Protein AF-R0KMI4-F1 (afdb_monomer_lite)

pLDDT: mean 85.94, std 15.9, range [39.12, 98.62]

Structure (mmCIF, N/CA/C/O backbone):
data_AF-R0KMI4-F1
#
_entry.id   AF-R0KMI4-F1
#
loop_
_atom_site.group_PDB
_atom_site.id
_atom_site.type_symbol
_atom_site.label_atom_id
_atom_site.label_alt_id
_atom_site.label_comp_id
_atom_site.label_asym_id
_atom_site.label_entity_id
_atom_site.label_seq_id
_atom_site.pdbx_PDB_ins_code
_atom_site.Cartn_x
_atom_site.Cartn_y
_atom_site.Cartn_z
_atom_site.occupancy
_atom_site.B_iso_or_equiv
_atom_site.auth_seq_id
_atom_site.auth_comp_id
_atom_site.auth_asym_id
_atom_site.auth_atom_id
_atom_site.pdbx_PDB_model_num
ATOM 1 N N . MET A 1 1 ? -6.395 15.513 30.261 1.00 39.12 1 MET A N 1
ATOM 2 C CA . MET A 1 1 ? -6.302 15.697 28.796 1.00 39.12 1 MET A CA 1
ATOM 3 C C . MET A 1 1 ? -5.042 15.000 28.327 1.00 39.12 1 MET A C 1
ATOM 5 O O . MET A 1 1 ? -3.980 15.322 28.836 1.00 39.12 1 MET A O 1
ATOM 9 N N . VAL A 1 2 ? -5.164 14.004 27.452 1.00 41.88 2 VAL A N 1
ATOM 10 C CA . VAL A 1 2 ? -4.009 13.311 26.861 1.00 41.88 2 VAL A CA 1
ATOM 11 C C . VAL A 1 2 ? -3.491 14.170 25.706 1.00 41.88 2 VAL A C 1
ATOM 13 O O . VAL A 1 2 ? -4.275 14.538 24.832 1.00 41.88 2 VAL A O 1
ATOM 16 N N . ASN A 1 3 ? -2.205 14.523 25.725 1.00 43.34 3 ASN A N 1
ATOM 17 C CA . ASN A 1 3 ? -1.548 15.231 24.628 1.00 43.34 3 ASN A CA 1
ATOM 18 C C . ASN A 1 3 ? -1.271 14.229 23.496 1.00 43.34 3 ASN A C 1
ATOM 20 O O . ASN A 1 3 ? -0.426 13.349 23.630 1.00 43.34 3 ASN A O 1
ATOM 24 N N . LEU A 1 4 ? -2.027 14.326 22.401 1.00 52.12 4 LEU A N 1
ATOM 25 C CA . LEU A 1 4 ? -1.981 13.375 21.283 1.00 52.12 4 LEU A CA 1
ATOM 26 C C . LEU A 1 4 ? -0.714 13.508 20.413 1.00 52.12 4 LEU A C 1
ATOM 28 O O . LEU A 1 4 ? -0.502 12.668 19.544 1.00 52.12 4 LEU A O 1
ATOM 32 N N . ASN A 1 5 ? 0.127 14.521 20.654 1.00 51.69 5 ASN A N 1
ATOM 33 C CA . ASN A 1 5 ? 1.327 14.809 19.858 1.00 51.69 5 ASN A CA 1
ATOM 34 C C . ASN A 1 5 ? 2.617 14.148 20.390 1.00 51.69 5 ASN A C 1
ATOM 36 O O . ASN A 1 5 ? 3.662 14.300 19.770 1.00 51.69 5 ASN A O 1
ATOM 40 N N . GLU A 1 6 ? 2.563 13.430 21.518 1.00 51.84 6 GLU A N 1
ATOM 41 C CA . GLU A 1 6 ? 3.740 12.827 22.186 1.00 51.84 6 GLU A CA 1
ATOM 42 C C . GLU A 1 6 ? 3.725 11.283 22.171 1.00 51.84 6 GLU A C 1
ATOM 44 O O . GLU A 1 6 ? 4.432 10.623 22.931 1.00 51.84 6 GLU A O 1
ATOM 49 N N . ILE A 1 7 ? 2.879 10.675 21.338 1.00 52.97 7 ILE A N 1
ATOM 50 C CA . ILE A 1 7 ? 2.544 9.253 21.441 1.00 52.97 7 ILE A CA 1
ATOM 51 C C . ILE A 1 7 ? 3.263 8.429 20.357 1.00 52.97 7 ILE A C 1
ATOM 53 O O . ILE A 1 7 ? 2.741 8.236 19.264 1.00 52.97 7 ILE A O 1
ATOM 57 N N . GLU A 1 8 ? 4.440 7.887 20.688 1.00 60.72 8 GLU A N 1
ATOM 58 C CA . GLU A 1 8 ? 5.249 7.026 19.798 1.00 60.72 8 GLU A CA 1
ATOM 59 C C . GLU A 1 8 ? 5.606 5.658 20.418 1.00 60.72 8 GLU A C 1
ATOM 61 O O . GLU A 1 8 ? 6.640 5.065 20.118 1.00 60.72 8 GLU A O 1
ATOM 66 N N . THR A 1 9 ? 4.763 5.110 21.299 1.00 73.12 9 THR A N 1
ATOM 67 C CA . THR A 1 9 ? 4.976 3.761 21.858 1.00 73.12 9 THR A CA 1
ATOM 68 C C . THR A 1 9 ? 3.810 2.827 21.553 1.00 73.12 9 THR A C 1
ATOM 70 O O . THR A 1 9 ? 2.651 3.242 21.534 1.00 73.12 9 THR A O 1
ATOM 73 N N . MET A 1 10 ? 4.106 1.535 21.353 1.00 73.62 10 MET A N 1
ATOM 74 C CA . MET A 1 10 ? 3.091 0.488 21.131 1.00 73.62 10 MET A CA 1
ATOM 75 C C . MET A 1 10 ? 2.007 0.492 22.217 1.00 73.62 10 MET A C 1
ATOM 77 O O . MET A 1 10 ? 0.819 0.426 21.909 1.00 73.62 10 MET A O 1
ATOM 81 N N . GLU A 1 11 ? 2.405 0.675 23.479 1.00 77.69 11 GLU A N 1
ATOM 82 C CA . GLU A 1 11 ? 1.494 0.776 24.626 1.00 77.69 11 GLU A CA 1
ATOM 83 C C . GLU A 1 11 ? 0.480 1.922 24.471 1.00 77.69 11 GLU A C 1
ATOM 85 O O . GLU A 1 11 ? -0.682 1.826 24.870 1.00 77.69 11 GLU A O 1
ATOM 90 N N . SER A 1 12 ? 0.900 3.022 23.859 1.00 83.25 12 SER A N 1
ATOM 91 C CA . SER A 1 12 ? 0.062 4.199 23.699 1.00 83.25 12 SER A CA 1
ATOM 92 C C . SER A 1 12 ? -0.913 4.051 22.528 1.00 83.25 12 SER A C 1
ATOM 94 O O . SER A 1 12 ? -2.070 4.463 22.644 1.00 83.25 12 SER A O 1
ATOM 96 N N . TYR A 1 13 ? -0.518 3.370 21.447 1.00 88.38 13 TYR A N 1
ATOM 97 C CA . TYR A 1 13 ? -1.455 2.982 20.388 1.00 88.38 13 TYR A CA 1
ATOM 98 C C . TYR A 1 13 ? -2.534 2.025 20.902 1.00 88.38 13 TYR A C 1
ATOM 100 O O . TYR A 1 13 ? -3.704 2.170 20.545 1.00 88.38 13 TYR A O 1
ATOM 108 N N . GLU A 1 14 ? -2.195 1.094 21.797 1.00 90.94 14 GLU A N 1
ATOM 109 C CA . GLU A 1 14 ? -3.202 0.231 22.423 1.00 90.94 14 GLU A CA 1
ATOM 110 C C . GLU A 1 14 ? -4.218 1.016 23.257 1.00 90.94 14 GLU A C 1
ATOM 112 O O . GLU A 1 14 ? -5.404 0.679 23.246 1.00 90.94 14 GLU A O 1
ATOM 117 N N . LYS A 1 15 ? -3.777 2.064 23.965 1.00 91.44 15 LYS A N 1
ATOM 118 C CA . LYS A 1 15 ? -4.669 2.955 24.723 1.00 91.44 15 LYS A CA 1
ATOM 119 C C . LYS A 1 15 ? -5.596 3.729 23.787 1.00 91.44 15 LYS A C 1
ATOM 121 O O . LYS A 1 15 ? -6.804 3.724 24.006 1.00 91.44 15 LYS A O 1
ATOM 126 N N . ILE A 1 16 ? -5.060 4.321 22.717 1.00 90.31 16 ILE A N 1
ATOM 127 C CA . ILE A 1 16 ? -5.854 5.062 21.721 1.00 90.31 16 ILE A CA 1
ATOM 128 C C . ILE A 1 16 ? -6.899 4.151 21.067 1.00 90.31 16 ILE A C 1
ATOM 130 O O . ILE A 1 16 ? -8.060 4.539 20.944 1.00 90.31 16 ILE A O 1
ATOM 134 N N . ALA A 1 17 ? -6.523 2.924 20.698 1.00 91.62 17 ALA A N 1
ATOM 135 C CA . ALA A 1 17 ? -7.424 1.962 20.064 1.00 91.62 17 ALA A CA 1
ATOM 136 C C . ALA A 1 17 ? -8.631 1.572 20.943 1.00 91.62 17 ALA A C 1
ATOM 138 O O . ALA A 1 17 ? -9.650 1.133 20.410 1.00 91.62 17 ALA A O 1
ATOM 139 N N . LYS A 1 18 ? -8.525 1.738 22.269 1.00 92.81 18 LYS A N 1
ATOM 140 C CA . LYS A 1 18 ? -9.565 1.409 23.259 1.00 92.81 18 LYS A CA 1
ATOM 141 C C . LYS A 1 18 ? -10.427 2.603 23.680 1.00 92.81 18 LYS A C 1
ATOM 143 O O . LYS A 1 18 ? -11.323 2.412 24.495 1.00 92.81 18 LYS A O 1
ATOM 148 N N . LEU A 1 19 ? -10.173 3.812 23.171 1.00 92.81 19 LEU A N 1
ATOM 149 C CA . LEU A 1 19 ? -10.992 4.980 23.506 1.00 92.81 19 LEU A CA 1
ATOM 150 C C . LEU A 1 19 ? -12.461 4.740 23.122 1.00 92.81 19 LEU A C 1
ATOM 152 O O . LEU A 1 19 ? -12.758 4.175 22.067 1.00 92.81 19 LEU A O 1
ATOM 156 N N . GLU A 1 20 ? -13.383 5.180 23.969 1.00 91.31 20 GLU A N 1
ATOM 157 C CA . GLU A 1 20 ? -14.825 5.135 23.709 1.00 91.31 20 GLU A CA 1
ATOM 158 C C . GLU A 1 20 ? -15.279 6.436 23.043 1.00 91.31 20 GLU A C 1
ATOM 160 O O . GLU A 1 20 ? -14.701 7.482 23.308 1.00 91.31 20 GLU A O 1
ATOM 165 N N . GLY A 1 21 ? -16.287 6.369 22.168 1.00 89.75 21 GLY A N 1
ATOM 166 C CA . GLY A 1 21 ? -16.772 7.521 21.396 1.00 89.75 21 GLY A CA 1
ATOM 167 C C . GLY A 1 21 ? -16.327 7.504 19.932 1.00 89.75 21 GLY A C 1
ATOM 168 O O . GLY A 1 21 ? -15.229 7.037 19.596 1.00 89.75 21 GLY A O 1
ATOM 169 N N . ASP A 1 22 ? -17.212 7.972 19.053 1.00 91.62 22 ASP A N 1
ATOM 170 C CA . ASP A 1 22 ? -17.008 7.993 17.600 1.00 91.62 22 ASP A CA 1
ATOM 171 C C . ASP A 1 22 ? -16.090 9.134 17.152 1.00 91.62 22 ASP A C 1
ATOM 173 O O . ASP A 1 22 ? -15.399 9.024 16.136 1.00 91.62 22 ASP A O 1
ATOM 177 N N . GLU A 1 23 ? -16.007 10.202 17.940 1.00 91.81 23 GLU A N 1
ATOM 178 C CA . GLU A 1 23 ? -15.112 11.340 17.741 1.00 91.81 23 GLU A CA 1
ATOM 179 C C . GLU A 1 23 ? -13.631 10.930 17.701 1.00 91.81 23 GLU A C 1
ATOM 181 O O . GLU A 1 23 ? -12.812 11.605 17.077 1.00 91.81 23 GLU A O 1
ATOM 186 N N . TYR A 1 24 ? -13.283 9.784 18.296 1.00 93.06 24 TYR A N 1
ATOM 187 C CA . TYR A 1 24 ? -11.920 9.258 18.296 1.00 93.06 24 TYR A CA 1
ATOM 188 C C . TYR A 1 24 ? -11.631 8.280 17.154 1.00 93.06 24 TYR A C 1
ATOM 190 O O . TYR A 1 24 ? -10.505 7.787 17.053 1.00 93.06 24 TYR A O 1
ATOM 198 N N . ASN A 1 25 ? -12.604 7.967 16.293 1.00 93.56 25 ASN A N 1
ATOM 199 C CA . ASN A 1 25 ? -12.466 6.907 15.290 1.00 93.56 25 ASN A CA 1
ATOM 200 C C . ASN A 1 25 ? -11.269 7.126 14.353 1.00 93.56 25 ASN A C 1
ATOM 202 O O . ASN A 1 25 ? -10.558 6.168 14.055 1.00 93.56 25 ASN A O 1
ATOM 206 N N . GLN A 1 26 ? -10.967 8.369 13.965 1.00 92.12 26 GLN A N 1
ATOM 207 C CA . GLN A 1 26 ? -9.784 8.663 13.149 1.00 92.12 26 GLN A CA 1
ATOM 208 C C . GLN A 1 26 ? -8.479 8.283 13.868 1.00 92.12 26 GLN A C 1
ATOM 210 O O . GLN A 1 26 ? -7.628 7.617 13.282 1.00 92.12 26 GLN A O 1
ATOM 215 N N . TYR A 1 27 ? -8.336 8.626 15.150 1.00 92.56 27 TYR A N 1
ATOM 216 C CA . TYR A 1 27 ? -7.158 8.262 15.943 1.00 92.56 27 TYR A CA 1
ATOM 217 C C . TYR A 1 27 ? -7.070 6.748 16.171 1.00 92.56 27 TYR A C 1
ATOM 219 O O . TYR A 1 27 ? -5.985 6.175 16.060 1.00 92.56 27 TYR A O 1
ATOM 227 N N . LYS A 1 28 ? -8.209 6.076 16.403 1.00 95.00 28 LYS A N 1
ATOM 228 C CA . LYS A 1 28 ? -8.270 4.607 16.509 1.00 95.00 28 LYS A CA 1
ATOM 229 C C . LYS A 1 28 ? -7.776 3.934 15.237 1.00 95.00 28 LYS A C 1
ATOM 231 O O . LYS A 1 28 ? -7.022 2.974 15.323 1.00 95.00 28 LYS A O 1
ATOM 236 N N . VAL A 1 29 ? -8.164 4.429 14.061 1.00 96.81 29 VAL A N 1
ATOM 237 C CA . VAL A 1 29 ? -7.714 3.881 12.770 1.00 96.81 29 VAL A CA 1
ATOM 238 C C . VAL A 1 29 ? -6.200 3.944 12.651 1.00 96.81 29 VAL A C 1
ATOM 240 O O . VAL A 1 29 ? -5.582 2.937 12.312 1.00 96.81 29 VAL A O 1
ATOM 243 N N . ILE A 1 30 ? -5.607 5.101 12.951 1.00 94.25 30 ILE A N 1
ATOM 244 C CA . ILE A 1 30 ? -4.155 5.280 12.897 1.00 94.25 30 ILE A CA 1
ATOM 245 C C . ILE A 1 30 ? -3.467 4.334 13.884 1.00 94.25 30 ILE A C 1
ATOM 247 O O . ILE A 1 30 ? -2.590 3.572 13.484 1.00 94.25 30 ILE A O 1
ATOM 251 N N . ALA A 1 31 ? -3.924 4.286 15.136 1.00 94.88 31 ALA A N 1
ATOM 252 C CA . ALA A 1 31 ? -3.378 3.380 16.142 1.00 94.88 31 ALA A CA 1
ATOM 253 C C . ALA A 1 31 ? -3.477 1.903 15.724 1.00 94.88 31 ALA A C 1
ATOM 255 O O . ALA A 1 31 ? -2.505 1.158 15.815 1.00 94.88 31 ALA A O 1
ATOM 256 N N . LEU A 1 32 ? -4.627 1.475 15.201 1.00 96.50 32 LEU A N 1
ATOM 257 C CA . LEU A 1 32 ? -4.834 0.107 14.724 1.00 96.50 32 LEU A CA 1
ATOM 258 C C . LEU A 1 32 ? -3.970 -0.220 13.500 1.00 96.50 32 LEU A C 1
ATOM 260 O O . LEU A 1 32 ? -3.572 -1.372 13.347 1.00 96.50 32 LEU A O 1
ATOM 264 N N . ILE A 1 33 ? -3.657 0.760 12.647 1.00 96.00 33 ILE A N 1
ATOM 265 C CA . ILE A 1 33 ? -2.690 0.600 11.554 1.00 96.00 33 ILE A CA 1
ATOM 266 C C . ILE A 1 33 ? -1.281 0.361 12.108 1.00 96.00 33 ILE A C 1
ATOM 268 O O . ILE A 1 33 ? -0.627 -0.577 11.659 1.00 96.00 33 ILE A O 1
ATOM 272 N N . TYR A 1 34 ? -0.828 1.162 13.077 1.00 93.62 34 TYR A N 1
ATOM 273 C CA . TYR A 1 34 ? 0.491 0.987 13.702 1.00 93.62 34 TYR A CA 1
ATOM 274 C C . TYR A 1 34 ? 0.613 -0.324 14.494 1.00 93.62 34 TYR A C 1
ATOM 276 O O . TYR A 1 34 ? 1.709 -0.855 14.625 1.00 93.62 34 TYR A O 1
ATOM 284 N N . LEU A 1 35 ? -0.508 -0.871 14.970 1.00 94.56 35 LEU A N 1
ATOM 285 C CA . LEU A 1 35 ? -0.589 -2.181 15.625 1.00 94.56 35 LEU A CA 1
ATOM 286 C C . LEU A 1 35 ? -0.781 -3.356 14.643 1.00 94.56 35 LEU A C 1
ATOM 288 O O . LEU A 1 35 ? -1.055 -4.471 15.084 1.00 94.56 35 LEU A O 1
ATOM 292 N N . ASP A 1 36 ? -0.733 -3.122 13.326 1.00 95.69 36 ASP A N 1
ATOM 293 C CA . ASP A 1 36 ? -1.023 -4.112 12.272 1.00 95.69 36 ASP A CA 1
ATOM 294 C C . ASP A 1 36 ? -2.417 -4.789 12.380 1.00 95.69 36 ASP A C 1
ATOM 296 O O . ASP A 1 36 ? -2.699 -5.826 11.769 1.00 95.69 36 ASP A O 1
ATOM 300 N N . LYS A 1 37 ? -3.366 -4.173 13.097 1.00 97.25 37 LYS A N 1
ATOM 301 C CA . LYS A 1 37 ? -4.749 -4.653 13.294 1.00 97.25 37 LYS A CA 1
ATOM 302 C C . LYS A 1 37 ? -5.690 -4.168 12.189 1.00 97.25 37 LYS A C 1
ATOM 304 O O . LYS A 1 37 ? -6.762 -3.607 12.425 1.00 97.25 37 LYS A O 1
ATOM 309 N N . PHE A 1 38 ? -5.326 -4.433 10.937 1.00 97.75 38 PHE A N 1
ATOM 310 C CA . PHE A 1 38 ? -6.013 -3.901 9.749 1.00 97.75 38 PHE A CA 1
ATOM 311 C C . PHE A 1 38 ? -7.504 -4.263 9.646 1.00 97.75 38 PHE A C 1
ATOM 313 O O . PHE A 1 38 ? -8.313 -3.452 9.198 1.00 97.75 38 PHE A O 1
ATOM 320 N N . LYS A 1 39 ? -7.896 -5.476 10.061 1.00 97.50 39 LYS A N 1
ATOM 321 C CA . LYS A 1 39 ? -9.310 -5.897 10.040 1.00 97.50 39 LYS A CA 1
ATOM 322 C C . LYS A 1 39 ? -10.163 -5.117 11.039 1.00 97.50 39 LYS A C 1
ATOM 324 O O . LYS A 1 39 ? -11.332 -4.864 10.766 1.00 97.50 39 LYS A O 1
ATOM 329 N N . GLU A 1 40 ? -9.591 -4.750 12.180 1.00 96.94 40 GLU A N 1
ATOM 330 C CA . GLU A 1 40 ? -10.272 -3.936 13.187 1.00 96.94 40 GLU A CA 1
ATOM 331 C C . GLU A 1 40 ? -10.359 -2.482 12.728 1.00 96.94 40 GLU A C 1
ATOM 333 O O . GLU A 1 40 ? -11.429 -1.886 12.820 1.00 96.94 40 GLU A O 1
ATOM 338 N N . ALA A 1 41 ? -9.288 -1.954 12.126 1.00 97.56 41 ALA A N 1
ATOM 339 C CA . ALA A 1 41 ? -9.258 -0.598 11.576 1.00 97.56 41 ALA A CA 1
ATOM 340 C C . ALA A 1 41 ? -10.381 -0.348 10.550 1.00 97.56 41 ALA A C 1
ATOM 342 O O . ALA A 1 41 ? -10.945 0.744 10.504 1.00 97.56 41 ALA A O 1
ATOM 343 N N . LEU A 1 42 ? -10.776 -1.370 9.775 1.00 96.88 42 LEU A N 1
ATOM 344 C CA . LEU A 1 42 ? -11.891 -1.270 8.821 1.00 96.88 42 LEU A CA 1
ATOM 345 C C . LEU A 1 42 ? -13.235 -0.887 9.455 1.00 96.88 42 LEU A C 1
ATOM 347 O O . LEU A 1 42 ? -14.091 -0.371 8.739 1.00 96.88 42 LEU A O 1
ATOM 351 N N . LYS A 1 43 ? -13.442 -1.147 10.751 1.00 95.81 43 LYS A N 1
ATOM 352 C CA . LYS A 1 43 ? -14.695 -0.810 11.448 1.00 95.81 43 LYS A CA 1
ATOM 353 C C . LYS A 1 43 ? -14.851 0.694 11.668 1.00 95.81 43 LYS A C 1
ATOM 355 O O . LYS A 1 43 ? -15.972 1.175 11.756 1.00 95.81 43 LYS A O 1
ATOM 360 N N . PHE A 1 44 ? -13.731 1.407 11.753 1.00 96.62 44 PHE A N 1
ATOM 361 C CA . PHE A 1 44 ? -13.675 2.814 12.149 1.00 96.62 44 PHE A CA 1
ATOM 362 C C . PHE A 1 44 ? -13.236 3.734 11.005 1.00 96.62 44 PHE A C 1
ATOM 364 O O . PHE A 1 44 ? -13.424 4.946 11.079 1.00 96.62 44 PHE A O 1
ATOM 371 N N . VAL A 1 45 ? -12.630 3.180 9.949 1.00 97.31 45 VAL A N 1
ATOM 372 C CA . VAL A 1 45 ? -12.075 3.976 8.852 1.00 97.31 45 VAL A CA 1
ATOM 373 C C . VAL A 1 45 ? -13.158 4.633 8.010 1.00 97.31 45 VAL A C 1
ATOM 375 O O . VAL A 1 45 ? -14.128 3.999 7.591 1.00 97.31 45 VAL A O 1
ATOM 378 N N . GLN A 1 46 ? -12.938 5.905 7.683 1.00 96.44 46 GLN A N 1
ATOM 379 C CA . GLN A 1 46 ? -13.778 6.618 6.738 1.00 96.44 46 GLN A CA 1
ATOM 380 C C . GLN A 1 46 ? -13.702 5.952 5.348 1.00 96.44 46 GLN A C 1
ATOM 382 O O . GLN A 1 46 ? -12.614 5.807 4.776 1.00 96.44 46 GLN A O 1
ATOM 387 N N . PRO A 1 47 ? -14.839 5.560 4.747 1.00 96.00 47 PRO A N 1
ATOM 388 C CA . PRO A 1 47 ? -14.840 4.958 3.422 1.00 96.00 47 PRO A CA 1
ATOM 389 C C . PRO A 1 47 ? -14.235 5.887 2.367 1.00 96.00 47 PRO A C 1
ATOM 391 O O . PRO A 1 47 ? -14.652 7.028 2.200 1.00 96.00 47 PRO A O 1
ATOM 394 N N . GLY A 1 48 ? -13.282 5.364 1.596 1.00 96.31 48 GLY A N 1
ATOM 395 C CA . GLY A 1 48 ? -12.659 6.107 0.502 1.00 96.31 48 GLY A CA 1
ATOM 396 C C . GLY A 1 48 ? -11.512 7.034 0.913 1.00 96.31 48 GLY A C 1
ATOM 397 O O . GLY A 1 48 ? -10.987 7.706 0.029 1.00 96.31 48 GLY A O 1
ATOM 398 N N . SER A 1 49 ? -11.107 7.045 2.188 1.00 96.94 49 SER A N 1
ATOM 399 C CA . SER A 1 49 ? -9.908 7.759 2.636 1.00 96.94 49 SER A CA 1
ATOM 400 C C . SER A 1 49 ? -8.612 7.078 2.173 1.00 96.94 49 SER A C 1
ATOM 402 O O . SER A 1 49 ? -8.617 5.935 1.691 1.00 96.94 49 SER A O 1
ATOM 404 N N . PHE A 1 50 ? -7.485 7.770 2.346 1.00 97.25 50 PHE A N 1
ATOM 405 C CA . PHE A 1 50 ? -6.159 7.202 2.105 1.00 97.25 50 PHE A CA 1
ATOM 406 C C . PHE A 1 50 ? -5.905 5.982 3.008 1.00 97.25 50 PHE A C 1
ATOM 408 O O . PHE A 1 50 ? -5.477 4.929 2.531 1.00 97.25 50 PHE A O 1
ATOM 415 N N . GLU A 1 51 ? -6.237 6.081 4.296 1.00 97.62 51 GLU A N 1
ATOM 416 C CA . GLU A 1 51 ? -6.109 5.000 5.279 1.00 97.62 51 GLU A CA 1
ATOM 417 C C . GLU A 1 51 ? -6.924 3.784 4.848 1.00 97.62 51 GLU A C 1
ATOM 419 O O . GLU A 1 51 ? -6.432 2.660 4.926 1.00 97.62 51 GLU A O 1
ATOM 424 N N . ALA A 1 52 ? -8.135 3.984 4.313 1.00 98.25 52 ALA A N 1
ATOM 425 C CA . ALA A 1 52 ? -8.932 2.884 3.783 1.00 98.25 52 ALA A CA 1
ATOM 426 C C . ALA A 1 52 ? -8.199 2.167 2.639 1.00 98.25 52 ALA A C 1
ATOM 428 O O . ALA A 1 52 ? -8.163 0.934 2.612 1.00 98.25 52 ALA A O 1
ATOM 429 N N . ALA A 1 53 ? -7.588 2.908 1.706 1.00 98.44 53 ALA A N 1
ATOM 430 C CA . ALA A 1 53 ? -6.788 2.317 0.633 1.00 98.44 53 ALA A CA 1
ATOM 431 C C . ALA A 1 53 ? -5.589 1.529 1.180 1.00 98.44 53 ALA A C 1
ATOM 433 O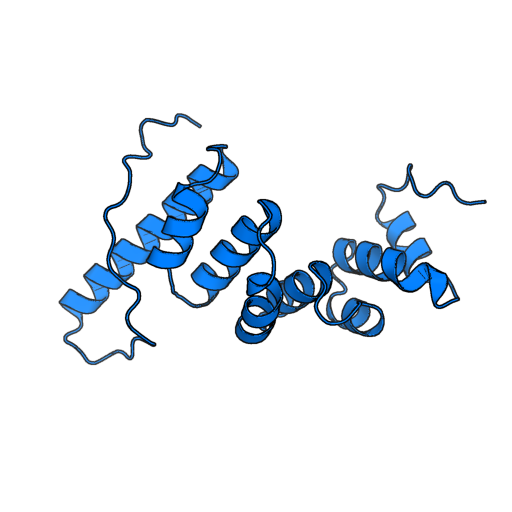 O . ALA A 1 53 ? -5.369 0.391 0.756 1.00 98.44 53 ALA A O 1
ATOM 434 N N . TYR A 1 54 ? -4.863 2.097 2.143 1.00 98.25 54 TYR A N 1
ATOM 435 C CA . TYR A 1 54 ? -3.712 1.458 2.779 1.00 98.25 54 TYR A CA 1
ATOM 436 C C . TYR A 1 54 ? -4.096 0.175 3.530 1.00 98.25 54 TYR A C 1
ATOM 438 O O . TYR A 1 54 ? -3.456 -0.864 3.362 1.00 98.25 54 TYR A O 1
ATOM 446 N N . ILE A 1 55 ? -5.200 0.199 4.279 1.00 98.56 55 ILE A N 1
ATOM 447 C CA . ILE A 1 55 ? -5.745 -0.975 4.969 1.00 98.56 55 ILE A CA 1
ATOM 448 C C . ILE A 1 55 ? -6.107 -2.073 3.959 1.00 98.56 55 ILE A C 1
ATOM 450 O O . ILE A 1 55 ? -5.722 -3.229 4.140 1.00 98.56 55 ILE A O 1
ATOM 454 N N . TYR A 1 56 ? -6.800 -1.744 2.861 1.00 98.62 56 TYR A N 1
ATOM 455 C CA . TYR A 1 56 ? -7.106 -2.740 1.825 1.00 98.62 56 TYR A CA 1
ATOM 456 C C . TYR A 1 56 ? -5.850 -3.288 1.145 1.00 98.62 56 TYR A C 1
ATOM 458 O O . TYR A 1 56 ? -5.819 -4.478 0.828 1.00 98.62 56 TYR A O 1
ATOM 466 N N . TYR A 1 57 ? -4.824 -2.459 0.940 1.00 98.38 57 TYR A N 1
ATOM 467 C CA . TYR A 1 57 ? -3.528 -2.894 0.420 1.00 98.38 57 TYR A CA 1
ATOM 468 C C . TYR A 1 57 ? -2.866 -3.917 1.353 1.00 98.38 57 TYR A C 1
ATOM 470 O O . TYR A 1 57 ? -2.524 -5.013 0.906 1.00 98.38 57 TYR A O 1
ATOM 478 N N . LYS A 1 58 ? -2.780 -3.618 2.654 1.00 98.12 58 LYS A N 1
ATOM 479 C CA . LYS A 1 58 ? -2.228 -4.526 3.674 1.00 98.12 58 LYS A CA 1
ATOM 480 C C . LYS A 1 58 ? -3.014 -5.832 3.799 1.00 98.12 58 LYS A C 1
ATOM 482 O O . LYS A 1 58 ? -2.429 -6.896 3.981 1.00 98.12 58 LYS A O 1
ATOM 487 N N . LEU A 1 59 ? -4.328 -5.783 3.593 1.00 97.88 59 LEU A N 1
ATOM 488 C CA . LEU A 1 59 ? -5.200 -6.963 3.518 1.00 97.88 59 LEU A CA 1
ATOM 489 C C . LEU A 1 59 ? -5.161 -7.685 2.155 1.00 97.88 59 LEU A C 1
ATOM 491 O O . LEU A 1 59 ? -5.983 -8.569 1.911 1.00 97.88 59 LEU A O 1
ATOM 495 N N . LYS A 1 60 ? -4.240 -7.318 1.254 1.00 97.75 60 LYS A N 1
ATOM 496 C CA . LYS A 1 60 ? -4.073 -7.877 -0.102 1.00 97.75 60 LYS A CA 1
ATOM 497 C C . LYS A 1 60 ? -5.300 -7.727 -1.013 1.00 97.75 60 LYS A C 1
ATOM 499 O O . LYS A 1 60 ? -5.405 -8.374 -2.055 1.00 97.75 60 LYS A O 1
ATOM 504 N N . ASN A 1 61 ? -6.229 -6.831 -0.679 1.00 97.94 61 ASN A N 1
ATOM 505 C CA . ASN A 1 61 ? -7.374 -6.487 -1.520 1.00 97.94 61 ASN A CA 1
ATOM 506 C C . ASN A 1 61 ? -7.005 -5.366 -2.506 1.00 97.94 61 ASN A C 1
ATOM 508 O O . ASN A 1 61 ? -7.543 -4.254 -2.480 1.00 97.94 61 ASN A O 1
ATOM 512 N N . TYR A 1 62 ? -6.062 -5.676 -3.397 1.00 97.88 62 TYR A N 1
ATOM 513 C CA . TYR A 1 62 ? -5.411 -4.698 -4.270 1.00 97.88 62 TYR A CA 1
ATOM 514 C C . TYR A 1 62 ? -6.369 -3.989 -5.231 1.00 97.88 62 TYR A C 1
ATOM 516 O O . TYR A 1 62 ? -6.221 -2.798 -5.477 1.00 97.88 62 TYR A O 1
ATOM 524 N N . LYS A 1 63 ? -7.400 -4.675 -5.746 1.00 96.81 63 LYS A N 1
ATOM 525 C CA . LYS A 1 63 ? -8.388 -4.054 -6.650 1.00 96.81 63 LYS A CA 1
ATOM 526 C C . LYS A 1 63 ? -9.181 -2.949 -5.950 1.00 96.81 63 LYS A C 1
ATOM 528 O O . LYS A 1 63 ? -9.420 -1.893 -6.535 1.00 96.81 63 LYS A O 1
ATOM 533 N N . LYS A 1 64 ? -9.593 -3.187 -4.700 1.00 97.75 64 LYS A N 1
ATOM 534 C CA . LYS A 1 64 ? -10.335 -2.201 -3.909 1.00 97.75 64 LYS A CA 1
ATOM 535 C C . LYS A 1 64 ? -9.428 -1.055 -3.470 1.00 97.75 64 LYS A C 1
ATOM 537 O O . LYS A 1 64 ? -9.832 0.096 -3.608 1.00 97.75 64 LYS A O 1
ATOM 542 N N . ALA A 1 65 ? -8.203 -1.366 -3.040 1.00 98.38 65 ALA A N 1
ATOM 543 C CA . ALA A 1 65 ? -7.185 -0.364 -2.735 1.00 98.38 65 ALA A CA 1
ATOM 544 C C . ALA A 1 65 ? -6.928 0.554 -3.945 1.00 98.38 65 ALA A C 1
ATOM 546 O O . ALA A 1 65 ? -7.025 1.772 -3.820 1.00 98.38 65 ALA A O 1
ATOM 547 N N . LEU A 1 66 ? -6.739 -0.026 -5.139 1.00 98.00 66 LEU A N 1
ATOM 548 C CA . LEU A 1 66 ? -6.515 0.710 -6.386 1.00 98.00 66 LEU A CA 1
ATOM 549 C C . LEU A 1 66 ? -7.686 1.633 -6.745 1.00 98.00 66 LEU A C 1
ATOM 551 O O . LEU A 1 66 ? -7.473 2.783 -7.125 1.00 98.00 66 LEU A O 1
ATOM 555 N N . LYS A 1 67 ? -8.929 1.151 -6.609 1.00 98.12 67 LYS A N 1
ATOM 556 C CA . LYS A 1 67 ? -10.134 1.961 -6.853 1.00 98.12 67 LYS A CA 1
ATOM 557 C C . LYS A 1 67 ? -10.187 3.201 -5.955 1.00 98.12 67 LYS A C 1
ATOM 559 O O . LYS A 1 67 ? -10.655 4.245 -6.402 1.00 98.12 67 LYS A O 1
ATOM 564 N N . ILE A 1 68 ? -9.756 3.081 -4.701 1.00 98.25 68 ILE A N 1
ATOM 565 C CA . ILE A 1 68 ? -9.766 4.196 -3.749 1.00 98.25 68 ILE A CA 1
ATOM 566 C C . ILE A 1 68 ? -8.601 5.144 -4.040 1.00 98.25 68 ILE A C 1
ATOM 568 O O . ILE A 1 68 ? -8.839 6.323 -4.290 1.00 98.25 68 ILE A O 1
ATOM 572 N N . ILE A 1 69 ? -7.368 4.624 -4.085 1.00 98.06 69 ILE A N 1
ATOM 573 C CA . ILE A 1 69 ? -6.157 5.448 -4.204 1.00 98.06 69 ILE A CA 1
ATOM 574 C C . ILE A 1 69 ? -6.093 6.225 -5.525 1.00 98.06 69 ILE A C 1
ATOM 576 O O . ILE A 1 69 ? -5.503 7.292 -5.586 1.00 98.06 69 ILE A O 1
ATOM 580 N N . SER A 1 70 ? -6.759 5.744 -6.583 1.00 96.50 70 SER A N 1
ATOM 581 C CA . SER A 1 70 ? -6.761 6.412 -7.897 1.00 96.50 70 SER A CA 1
ATOM 582 C C . SER A 1 70 ? -7.461 7.777 -7.908 1.00 96.50 70 SER A C 1
ATOM 584 O O . SER A 1 70 ? -7.386 8.478 -8.914 1.00 96.50 70 SER A O 1
ATOM 586 N N . LYS A 1 71 ? -8.162 8.143 -6.830 1.00 96.50 71 LYS A N 1
ATOM 587 C CA . LYS A 1 71 ? -8.799 9.458 -6.664 1.00 96.50 71 LYS A CA 1
ATOM 588 C C . LYS A 1 71 ? -7.841 10.528 -6.131 1.00 96.50 71 LYS A C 1
ATOM 590 O O . LYS A 1 71 ? -8.164 11.708 -6.209 1.00 96.50 71 LYS A O 1
ATOM 595 N N . PHE A 1 72 ? -6.702 10.112 -5.586 1.00 96.25 72 PHE A N 1
ATOM 596 C CA . PHE A 1 72 ? -5.707 10.971 -4.957 1.00 96.25 72 PHE A CA 1
ATOM 597 C C . PHE A 1 72 ? -4.609 11.338 -5.966 1.00 96.25 72 PHE A C 1
ATOM 599 O O . PHE A 1 72 ? -4.404 10.630 -6.959 1.00 96.25 72 PHE A O 1
ATOM 606 N N . LYS A 1 73 ? -3.966 12.491 -5.756 1.00 94.69 73 LYS A N 1
ATOM 607 C CA . LYS A 1 73 ? -2.955 13.067 -6.666 1.00 94.69 73 LYS A CA 1
ATOM 608 C C . LYS A 1 73 ? -1.748 13.654 -5.924 1.00 94.69 73 LYS A C 1
ATOM 610 O O . LYS A 1 73 ? -1.030 14.476 -6.481 1.00 94.69 73 LYS A O 1
ATOM 615 N N . ASP A 1 74 ? -1.563 13.270 -4.668 1.00 93.50 74 ASP A N 1
ATOM 616 C CA . ASP A 1 74 ? -0.411 13.634 -3.845 1.00 93.50 74 ASP A CA 1
ATOM 617 C C . ASP A 1 74 ? 0.693 12.565 -3.921 1.00 93.50 74 ASP A C 1
ATOM 619 O O . ASP A 1 74 ? 0.443 11.413 -4.287 1.00 93.50 74 ASP A O 1
ATOM 623 N N . GLU A 1 75 ? 1.912 12.939 -3.542 1.00 91.69 75 GLU A N 1
ATOM 624 C CA . GLU A 1 75 ? 3.106 12.086 -3.605 1.00 91.69 75 GLU A CA 1
ATOM 625 C C . GLU A 1 75 ? 2.931 10.744 -2.881 1.00 91.69 75 GLU A C 1
ATOM 627 O O . GLU A 1 75 ? 3.182 9.678 -3.450 1.00 91.69 75 GLU A O 1
ATOM 632 N N . LYS A 1 76 ? 2.408 10.772 -1.649 1.00 93.00 76 LYS A N 1
ATOM 633 C CA . LYS A 1 76 ? 2.173 9.567 -0.842 1.00 93.00 76 LYS A CA 1
ATOM 634 C C . LYS A 1 76 ? 1.199 8.617 -1.540 1.00 93.00 76 LYS A C 1
ATOM 636 O O . LYS A 1 76 ? 1.371 7.393 -1.506 1.00 93.00 76 LYS A O 1
ATOM 641 N N . SER A 1 77 ? 0.181 9.163 -2.204 1.00 96.00 77 SER A N 1
ATOM 642 C CA . SER A 1 77 ? -0.763 8.372 -2.991 1.00 96.00 77 SER A CA 1
ATOM 643 C C . SER A 1 77 ? -0.133 7.713 -4.217 1.00 96.00 77 SER A C 1
ATOM 645 O O . SER A 1 77 ? -0.493 6.577 -4.538 1.00 96.00 77 SER A O 1
ATOM 647 N N . PHE A 1 78 ? 0.837 8.361 -4.867 1.00 96.12 78 PHE A N 1
ATOM 648 C CA . PHE A 1 78 ? 1.572 7.783 -5.992 1.00 96.12 78 PHE A CA 1
ATOM 649 C C . PHE A 1 78 ? 2.452 6.617 -5.558 1.00 96.12 78 PHE A C 1
ATOM 651 O O . PHE A 1 78 ? 2.415 5.569 -6.207 1.00 96.12 78 PHE A O 1
ATOM 658 N N . ILE A 1 79 ? 3.135 6.739 -4.420 1.00 95.88 79 ILE A N 1
ATOM 659 C CA . ILE A 1 79 ? 3.929 5.647 -3.843 1.00 95.88 79 ILE A CA 1
ATOM 660 C C . ILE A 1 79 ? 3.035 4.440 -3.529 1.00 95.88 79 ILE A C 1
ATOM 662 O O . ILE A 1 79 ? 3.291 3.328 -3.990 1.00 95.88 79 ILE A O 1
ATOM 666 N N . LEU A 1 80 ? 1.921 4.639 -2.819 1.00 97.31 80 LEU A N 1
ATOM 667 C CA . LEU A 1 80 ? 1.015 3.527 -2.511 1.00 97.31 80 LEU A CA 1
ATOM 668 C C . LEU A 1 80 ? 0.400 2.922 -3.786 1.00 97.31 80 LEU A C 1
ATOM 670 O O . LEU A 1 80 ? 0.244 1.704 -3.903 1.00 97.31 80 LEU A O 1
ATOM 674 N N . LYS A 1 81 ? 0.058 3.754 -4.774 1.00 97.94 81 LYS A N 1
ATOM 675 C CA . LYS A 1 81 ? -0.487 3.294 -6.055 1.00 97.94 81 LYS A CA 1
ATOM 676 C C . LYS A 1 81 ? 0.524 2.453 -6.836 1.00 97.94 81 LYS A C 1
ATOM 678 O O . LYS A 1 81 ? 0.119 1.424 -7.381 1.00 97.94 81 LYS A O 1
ATOM 683 N N . SER A 1 82 ? 1.800 2.837 -6.879 1.00 97.25 82 SER A N 1
ATOM 684 C CA . SER A 1 82 ? 2.843 2.054 -7.554 1.00 97.25 82 SER A CA 1
ATOM 685 C C . SER A 1 82 ? 3.048 0.698 -6.870 1.00 97.25 82 SER A C 1
ATOM 687 O O . SER A 1 82 ? 3.059 -0.327 -7.550 1.00 97.25 82 SER A O 1
ATOM 689 N N . GLN A 1 83 ? 3.060 0.650 -5.535 1.00 97.31 83 GLN A N 1
ATOM 690 C CA . GLN A 1 83 ? 3.130 -0.596 -4.755 1.00 97.31 83 GLN A CA 1
ATOM 691 C C . GLN A 1 83 ? 1.928 -1.525 -5.013 1.00 97.31 83 GLN A C 1
ATOM 693 O O . GLN A 1 83 ? 2.077 -2.746 -5.157 1.00 97.31 83 GLN A O 1
ATOM 698 N N . ILE A 1 84 ? 0.720 -0.961 -5.120 1.00 98.12 84 ILE A N 1
ATOM 699 C CA . ILE A 1 84 ? -0.494 -1.716 -5.466 1.00 98.12 84 ILE A CA 1
ATOM 700 C C . ILE A 1 84 ? -0.407 -2.275 -6.894 1.00 98.12 84 ILE A C 1
ATOM 702 O O . ILE A 1 84 ? -0.770 -3.431 -7.117 1.00 98.12 84 ILE A O 1
ATOM 706 N N . LEU A 1 85 ? 0.065 -1.482 -7.861 1.00 96.12 85 LEU A N 1
ATOM 707 C CA . LEU A 1 85 ? 0.236 -1.923 -9.249 1.00 96.12 85 LEU A CA 1
ATOM 708 C C . LEU A 1 85 ? 1.296 -3.018 -9.370 1.00 96.12 85 LEU A C 1
ATOM 710 O O . LEU A 1 85 ? 1.034 -4.033 -10.016 1.00 96.12 85 LEU A O 1
ATOM 714 N N . TYR A 1 86 ? 2.421 -2.868 -8.673 1.00 95.88 86 TYR A N 1
ATOM 715 C CA . TYR A 1 86 ? 3.455 -3.892 -8.564 1.00 95.88 86 TYR A CA 1
ATOM 716 C C . TYR A 1 86 ? 2.876 -5.209 -8.030 1.00 95.88 86 TYR A C 1
ATOM 718 O O . TYR A 1 86 ? 3.042 -6.263 -8.642 1.00 95.88 86 TYR A O 1
ATOM 726 N N . SER A 1 87 ? 2.088 -5.145 -6.951 1.00 95.25 87 SER A N 1
ATOM 727 C CA . SER A 1 87 ? 1.425 -6.320 -6.360 1.00 95.25 87 SER A CA 1
ATOM 728 C C . SER A 1 87 ? 0.405 -6.988 -7.296 1.00 95.25 87 SER A C 1
ATOM 730 O O . SER A 1 87 ? 0.075 -8.163 -7.136 1.00 95.25 87 SER A O 1
ATOM 732 N N . LEU A 1 88 ? -0.122 -6.246 -8.272 1.00 93.62 88 LEU A N 1
ATOM 733 C CA . LEU A 1 88 ? -1.041 -6.748 -9.294 1.00 93.62 88 LEU A CA 1
ATOM 734 C C . LEU A 1 88 ? -0.331 -7.278 -10.552 1.00 93.62 88 LEU A C 1
ATOM 736 O O . LEU A 1 88 ? -1.014 -7.845 -11.410 1.00 93.62 88 LEU A O 1
ATOM 740 N N . GLY A 1 89 ? 0.993 -7.122 -10.650 1.00 91.19 89 GLY A N 1
ATOM 741 C CA . GLY A 1 89 ? 1.804 -7.516 -11.804 1.00 91.19 89 GLY A CA 1
ATOM 742 C C . GLY A 1 89 ? 1.901 -6.461 -12.911 1.00 91.19 89 GLY A C 1
ATOM 743 O O . GLY A 1 89 ? 2.311 -6.794 -14.017 1.00 91.19 89 GLY A O 1
ATOM 744 N N . PHE A 1 90 ? 1.504 -5.212 -12.645 1.00 92.25 90 PHE A N 1
ATOM 745 C CA . PHE A 1 90 ? 1.637 -4.090 -13.584 1.00 92.25 90 PHE A CA 1
ATOM 746 C C . PHE A 1 90 ? 2.945 -3.329 -13.313 1.00 92.25 90 PHE A C 1
ATOM 748 O O . PHE A 1 90 ? 2.931 -2.213 -12.788 1.00 92.25 90 PHE A O 1
ATOM 755 N N . TYR A 1 91 ? 4.075 -3.980 -13.583 1.00 94.12 91 TYR A N 1
ATOM 756 C CA . TYR A 1 91 ? 5.416 -3.499 -13.252 1.00 94.12 91 TYR A CA 1
ATOM 757 C C . TYR A 1 91 ? 5.830 -2.242 -14.027 1.00 94.12 91 TYR A C 1
ATOM 759 O O . TYR A 1 91 ? 6.386 -1.328 -13.421 1.00 94.12 91 TYR A O 1
ATOM 767 N N . ASN A 1 92 ? 5.506 -2.146 -15.319 1.00 92.12 92 ASN A N 1
ATOM 768 C CA . ASN A 1 92 ? 5.828 -0.976 -16.139 1.00 92.12 92 ASN A CA 1
ATOM 769 C C . ASN A 1 92 ? 5.050 0.247 -15.651 1.00 92.12 92 ASN A C 1
ATOM 771 O O . ASN A 1 92 ? 5.621 1.301 -15.383 1.00 92.12 92 ASN A O 1
ATOM 775 N N . LYS A 1 93 ? 3.741 0.094 -15.423 1.00 93.50 93 LYS A N 1
ATOM 776 C CA . LYS A 1 93 ? 2.917 1.181 -14.868 1.00 93.50 93 LYS A CA 1
ATOM 777 C C . LYS A 1 93 ? 3.335 1.579 -13.457 1.00 93.50 93 LYS A C 1
ATOM 779 O O . LYS A 1 93 ? 3.241 2.753 -13.114 1.00 93.50 93 LYS A O 1
ATOM 784 N N . ALA A 1 94 ? 3.764 0.626 -12.630 1.00 95.00 94 ALA A N 1
ATOM 785 C CA . ALA A 1 94 ? 4.301 0.933 -11.308 1.00 95.00 94 ALA A CA 1
ATOM 786 C C . ALA A 1 94 ? 5.583 1.775 -11.415 1.00 95.00 94 ALA A C 1
ATOM 788 O O . ALA A 1 94 ? 5.694 2.791 -10.728 1.00 95.00 94 ALA A O 1
ATOM 789 N N . TYR A 1 95 ? 6.491 1.394 -12.320 1.00 95.75 95 TYR A N 1
ATOM 790 C CA . TYR A 1 95 ? 7.729 2.120 -12.590 1.00 95.75 95 TYR A CA 1
ATOM 791 C C . TYR A 1 95 ? 7.465 3.552 -13.069 1.00 95.75 95 TYR A C 1
ATOM 793 O O . TYR A 1 95 ? 8.003 4.490 -12.490 1.00 95.75 95 TYR A O 1
ATOM 801 N N . GLU A 1 96 ? 6.590 3.740 -14.062 1.00 94.62 96 GLU A N 1
ATOM 802 C CA . GLU A 1 96 ? 6.263 5.066 -14.616 1.00 94.62 96 GLU A CA 1
ATOM 803 C C . GLU A 1 96 ? 5.723 6.044 -13.568 1.00 94.62 96 GLU A C 1
ATOM 805 O O . GLU A 1 96 ? 6.024 7.239 -13.602 1.00 94.62 96 GLU A O 1
ATOM 810 N N . ILE A 1 97 ? 4.958 5.550 -12.589 1.00 94.44 97 ILE A N 1
ATOM 811 C CA . ILE A 1 97 ? 4.486 6.399 -11.490 1.00 94.44 97 ILE A CA 1
ATOM 812 C C . ILE A 1 97 ? 5.667 6.931 -10.671 1.00 94.44 97 ILE A C 1
ATOM 814 O O . ILE A 1 97 ? 5.699 8.118 -10.356 1.00 94.44 97 ILE A O 1
ATOM 818 N N . LEU A 1 98 ? 6.640 6.078 -10.338 1.00 94.62 98 LEU A N 1
ATOM 819 C CA . LEU A 1 98 ? 7.804 6.480 -9.542 1.00 94.62 98 LEU A CA 1
ATOM 820 C C . LEU A 1 98 ? 8.866 7.226 -10.359 1.00 94.62 98 LEU A C 1
ATOM 822 O O . LEU A 1 98 ? 9.647 8.001 -9.802 1.00 94.62 98 LEU A O 1
ATOM 826 N N . ARG A 1 99 ? 8.885 7.056 -11.683 1.00 92.69 99 ARG A N 1
ATOM 827 C CA . ARG A 1 99 ? 9.807 7.751 -12.588 1.00 92.69 99 ARG A CA 1
ATOM 828 C C . ARG A 1 99 ? 9.743 9.266 -12.439 1.00 92.69 99 ARG A C 1
ATOM 830 O O . ARG A 1 99 ? 10.778 9.923 -12.457 1.00 92.69 99 ARG A O 1
ATOM 837 N N . ASN A 1 100 ? 8.556 9.797 -12.180 1.00 87.88 100 ASN A N 1
ATOM 838 C CA . ASN A 1 100 ? 8.320 11.233 -12.060 1.00 87.88 100 ASN A CA 1
ATOM 839 C C . ASN A 1 100 ? 8.441 11.770 -10.619 1.00 87.88 100 ASN A C 1
ATOM 841 O O . ASN A 1 100 ? 8.228 12.957 -10.395 1.00 87.88 100 ASN A O 1
ATOM 845 N N . MET A 1 101 ? 8.776 10.916 -9.646 1.00 90.38 101 MET A N 1
ATOM 846 C CA . MET A 1 101 ? 8.957 11.295 -8.241 1.00 90.38 101 MET A CA 1
ATOM 847 C C . MET A 1 101 ? 10.388 11.777 -7.946 1.00 90.38 101 MET A C 1
ATOM 849 O O . MET A 1 101 ? 11.322 11.326 -8.629 1.00 90.38 101 MET A O 1
ATOM 853 N N . PRO A 1 102 ? 10.591 12.616 -6.908 1.00 90.31 102 PRO A N 1
ATOM 854 C CA . PRO A 1 102 ? 11.913 12.868 -6.340 1.00 90.31 102 PRO A CA 1
ATOM 855 C C . PRO A 1 102 ? 12.650 11.554 -6.060 1.00 90.31 102 PRO A C 1
ATOM 857 O O . PRO A 1 102 ? 12.054 10.577 -5.609 1.00 90.31 102 PRO A O 1
ATOM 860 N N . LYS A 1 103 ? 13.937 11.508 -6.406 1.00 86.94 103 LYS A N 1
ATOM 861 C CA . LYS A 1 103 ? 14.758 10.300 -6.303 1.00 86.94 103 LYS A CA 1
ATOM 862 C C . LYS A 1 103 ? 15.462 10.285 -4.954 1.00 86.94 103 LYS A C 1
ATOM 864 O O . LYS A 1 103 ? 16.536 10.859 -4.815 1.00 86.94 103 LYS A O 1
ATOM 869 N N . ASP A 1 104 ? 14.823 9.648 -3.985 1.00 89.88 104 ASP A N 1
ATOM 870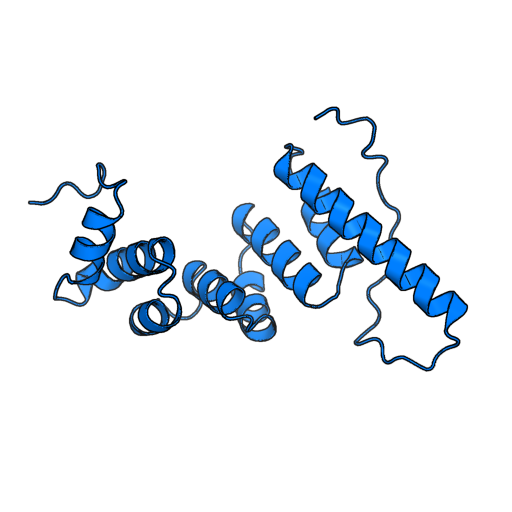 C CA . ASP A 1 104 ? 15.470 9.170 -2.765 1.00 89.88 104 ASP A CA 1
ATOM 871 C C . ASP A 1 104 ? 15.790 7.667 -2.875 1.00 89.88 104 ASP A C 1
ATOM 873 O O . ASP A 1 104 ? 15.401 7.001 -3.845 1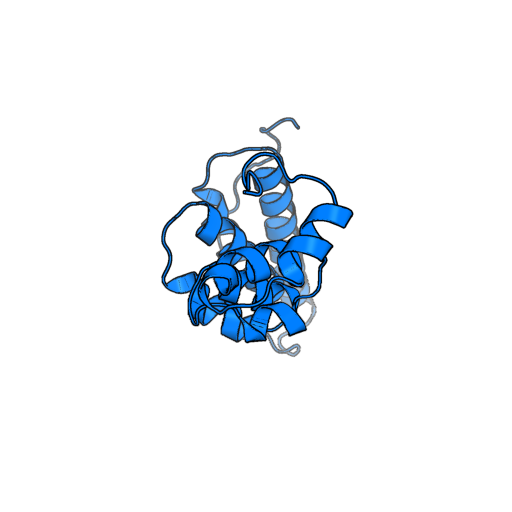.00 89.88 104 ASP A O 1
ATOM 877 N N . ASP A 1 105 ? 16.504 7.134 -1.884 1.00 88.69 105 ASP A N 1
ATOM 878 C CA . ASP A 1 105 ? 16.945 5.737 -1.873 1.00 88.69 105 ASP A CA 1
ATOM 879 C C . ASP A 1 105 ? 15.769 4.755 -1.937 1.00 88.69 105 ASP A C 1
ATOM 881 O O . ASP A 1 105 ? 15.827 3.763 -2.667 1.00 88.69 105 ASP A O 1
ATOM 885 N N . GLU A 1 106 ? 14.672 5.029 -1.224 1.00 89.06 106 GLU A N 1
ATOM 886 C CA . GLU A 1 106 ? 13.499 4.152 -1.204 1.00 89.06 106 GLU A CA 1
ATOM 887 C C . GLU A 1 106 ? 12.832 4.105 -2.585 1.00 89.06 106 GLU A C 1
ATOM 889 O O . GLU A 1 106 ? 12.494 3.028 -3.095 1.00 89.06 106 GLU A O 1
ATOM 894 N N . ILE A 1 107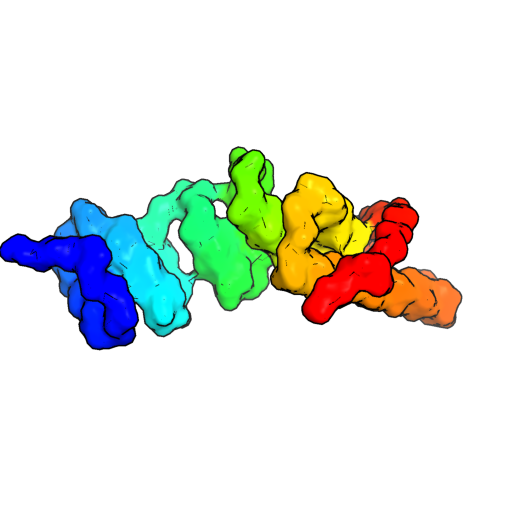 ? 12.674 5.260 -3.230 1.00 92.81 107 ILE A N 1
ATOM 895 C CA . ILE A 1 107 ? 12.115 5.374 -4.576 1.00 92.81 107 ILE A CA 1
ATOM 896 C C . ILE A 1 107 ? 13.016 4.667 -5.591 1.00 92.81 107 ILE A C 1
ATOM 898 O O . ILE A 1 107 ? 12.506 3.898 -6.411 1.00 92.81 107 ILE A O 1
ATOM 902 N N . VAL A 1 108 ? 14.335 4.864 -5.528 1.00 92.88 108 VAL A N 1
ATOM 903 C CA . VAL A 1 108 ? 15.293 4.219 -6.444 1.00 92.88 108 VAL A CA 1
ATOM 904 C C . VAL A 1 108 ? 15.278 2.699 -6.273 1.00 92.88 108 VAL A C 1
ATOM 906 O O . VAL A 1 108 ? 15.167 1.979 -7.270 1.00 92.88 108 VAL A O 1
ATOM 909 N N . ILE A 1 109 ? 15.308 2.192 -5.036 1.00 93.19 109 ILE A N 1
ATOM 910 C CA . ILE A 1 109 ? 15.226 0.751 -4.743 1.00 93.19 109 ILE A CA 1
ATOM 911 C C . ILE A 1 109 ? 13.926 0.162 -5.302 1.00 93.19 109 ILE A C 1
ATOM 913 O O . ILE A 1 109 ? 13.944 -0.861 -5.997 1.00 93.19 109 ILE A O 1
ATOM 917 N N . ASN A 1 110 ? 12.794 0.825 -5.061 1.00 93.75 110 ASN A N 1
ATOM 918 C CA . ASN A 1 110 ? 11.496 0.383 -5.566 1.00 93.75 110 ASN A CA 1
ATOM 919 C C . ASN A 1 110 ? 11.449 0.381 -7.102 1.00 93.75 110 ASN A C 1
ATOM 921 O O . ASN A 1 110 ? 10.973 -0.585 -7.704 1.00 93.75 110 ASN A O 1
ATOM 925 N N . MET A 1 111 ? 11.986 1.416 -7.752 1.00 94.88 111 MET A N 1
ATOM 926 C CA . MET A 1 111 ? 12.087 1.482 -9.212 1.00 94.88 111 MET A CA 1
ATOM 927 C C . MET A 1 111 ? 12.948 0.348 -9.779 1.00 94.88 111 MET A C 1
ATOM 929 O O . MET A 1 111 ? 12.575 -0.248 -10.790 1.00 94.88 111 MET A O 1
ATOM 933 N N . GLN A 1 112 ? 14.060 -0.003 -9.129 1.00 93.81 112 GLN A N 1
ATOM 934 C CA . GLN A 1 112 ? 14.909 -1.116 -9.563 1.00 93.81 112 GLN A CA 1
ATOM 935 C C . GLN A 1 112 ? 14.203 -2.467 -9.450 1.00 93.81 112 GLN A C 1
ATOM 937 O O . GLN A 1 112 ? 14.280 -3.287 -10.372 1.00 93.81 112 GLN A O 1
ATOM 942 N N . ALA A 1 113 ? 13.464 -2.694 -8.362 1.00 93.75 113 ALA A N 1
ATOM 943 C CA . ALA A 1 113 ? 12.648 -3.894 -8.209 1.00 93.75 113 ALA A CA 1
ATOM 944 C C . ALA A 1 113 ? 11.576 -3.987 -9.311 1.00 93.75 113 ALA A C 1
ATOM 946 O O . ALA A 1 113 ? 11.416 -5.034 -9.942 1.00 93.75 113 ALA A O 1
ATOM 947 N N . MET A 1 114 ? 10.886 -2.878 -9.599 1.00 95.62 114 MET A N 1
ATOM 948 C CA . MET A 1 114 ? 9.877 -2.797 -10.662 1.00 95.62 114 MET A CA 1
ATOM 949 C C . MET A 1 114 ? 10.479 -3.072 -12.046 1.00 95.62 114 MET A C 1
ATOM 951 O O . MET A 1 114 ? 9.967 -3.925 -12.771 1.00 95.62 114 MET A O 1
ATOM 955 N N . LYS A 1 115 ? 11.598 -2.418 -12.381 1.00 93.38 115 LYS A N 1
ATOM 956 C CA . LYS A 1 115 ? 12.349 -2.629 -13.630 1.00 93.38 115 LYS A CA 1
ATOM 957 C C . LYS A 1 115 ? 12.758 -4.092 -13.798 1.00 93.38 115 LYS A C 1
ATOM 959 O O . LYS A 1 115 ? 12.513 -4.693 -14.840 1.00 93.38 115 LYS A O 1
ATOM 964 N N . SER A 1 116 ? 13.332 -4.689 -12.756 1.00 92.69 116 SER A N 1
ATOM 965 C CA . SER A 1 116 ? 13.796 -6.081 -12.782 1.00 92.69 116 SER A CA 1
ATOM 966 C C . SER A 1 116 ? 12.651 -7.063 -13.042 1.00 92.69 116 SER A C 1
ATOM 968 O O . SER A 1 116 ? 12.777 -7.962 -13.876 1.00 92.69 116 SER A O 1
ATOM 970 N N . MET A 1 117 ? 11.507 -6.869 -12.378 1.00 92.25 117 MET A N 1
ATOM 971 C CA . MET A 1 117 ? 10.327 -7.717 -12.569 1.00 92.25 117 MET A CA 1
ATOM 972 C C . MET A 1 117 ? 9.690 -7.549 -13.949 1.00 92.25 117 MET A C 1
ATOM 974 O O . MET A 1 117 ? 9.238 -8.538 -14.534 1.00 92.25 117 MET A O 1
ATOM 978 N N . ALA A 1 118 ? 9.679 -6.333 -14.494 1.00 89.94 118 ALA A N 1
ATOM 979 C CA . ALA A 1 118 ? 9.204 -6.085 -15.849 1.00 89.94 118 ALA A CA 1
ATOM 980 C C . ALA A 1 118 ? 10.050 -6.830 -16.894 1.00 89.94 118 ALA A C 1
ATOM 982 O O . ALA A 1 118 ? 9.504 -7.608 -17.679 1.00 89.94 118 ALA A O 1
ATOM 983 N N . LEU A 1 119 ? 11.380 -6.685 -16.830 1.00 88.94 119 LEU A N 1
ATOM 984 C CA . LEU A 1 119 ? 12.322 -7.369 -17.725 1.00 88.94 119 LEU A CA 1
ATOM 985 C C . LEU A 1 119 ? 12.221 -8.899 -17.612 1.00 88.94 119 LEU A C 1
ATOM 987 O O . LEU A 1 119 ? 12.233 -9.612 -18.618 1.00 88.94 119 LEU A O 1
ATOM 991 N N . LEU A 1 120 ? 12.081 -9.423 -16.389 1.00 88.25 120 LEU A N 1
ATOM 992 C CA . LEU A 1 120 ? 11.901 -10.858 -16.158 1.00 88.25 120 LEU A CA 1
ATOM 993 C C . LEU A 1 120 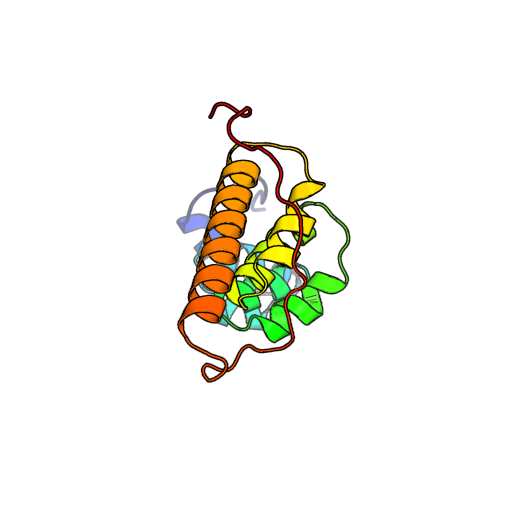? 10.602 -11.375 -16.788 1.00 88.25 120 LEU A C 1
ATOM 995 O O . LEU A 1 120 ? 10.586 -12.448 -17.398 1.00 88.25 120 LEU A O 1
ATOM 999 N N . THR A 1 121 ? 9.516 -10.617 -16.649 1.00 84.12 121 THR A N 1
ATOM 1000 C CA . THR A 1 121 ? 8.202 -10.980 -17.195 1.00 84.12 121 THR A CA 1
ATOM 1001 C C . THR A 1 121 ? 8.229 -10.985 -18.721 1.00 84.12 121 THR A C 1
ATOM 1003 O O . THR A 1 121 ? 7.739 -11.929 -19.342 1.00 84.12 121 THR A O 1
ATOM 1006 N N . GLU A 1 122 ? 8.866 -9.990 -19.339 1.00 81.38 122 GLU A N 1
ATOM 1007 C CA . GLU A 1 122 ? 9.060 -9.927 -20.789 1.00 81.38 122 GLU A CA 1
ATOM 1008 C C . GLU A 1 122 ? 9.871 -11.121 -21.313 1.00 81.38 122 GLU A C 1
ATOM 1010 O O . GLU A 1 122 ? 9.425 -11.826 -22.224 1.00 81.38 122 GLU A O 1
ATOM 1015 N N . LYS A 1 123 ? 11.013 -11.418 -20.679 1.00 80.50 123 LYS A N 1
ATOM 1016 C CA . LYS A 1 123 ? 11.852 -12.574 -21.027 1.00 80.50 123 LYS A CA 1
ATOM 1017 C C . LYS A 1 123 ? 11.107 -13.901 -20.864 1.00 80.50 123 LYS A C 1
ATOM 1019 O O . LYS A 1 123 ? 11.251 -14.806 -21.678 1.00 80.50 123 LYS A O 1
ATOM 1024 N N . THR A 1 124 ? 10.296 -14.038 -19.820 1.00 77.38 124 THR A N 1
ATOM 1025 C CA . THR A 1 124 ? 9.512 -15.262 -19.594 1.00 77.38 124 THR A CA 1
ATOM 1026 C C . THR A 1 124 ? 8.443 -15.439 -20.674 1.00 77.38 124 THR A C 1
ATOM 1028 O O . THR A 1 124 ? 8.243 -16.548 -21.170 1.00 77.38 124 THR A O 1
ATOM 1031 N N . ASN A 1 125 ? 7.796 -14.351 -21.097 1.00 68.88 125 ASN A N 1
ATOM 1032 C CA . ASN A 1 125 ? 6.792 -14.376 -22.161 1.00 68.88 125 ASN A CA 1
ATOM 1033 C C . ASN A 1 125 ? 7.377 -14.730 -23.532 1.00 68.88 125 ASN A C 1
ATOM 1035 O O . ASN A 1 125 ? 6.722 -15.442 -24.299 1.00 68.88 125 ASN A O 1
ATOM 1039 N N . SER A 1 126 ? 8.587 -14.255 -23.844 1.00 66.25 126 SER A N 1
ATOM 1040 C CA . SER A 1 126 ? 9.258 -14.591 -25.104 1.00 66.25 126 SER A CA 1
ATOM 1041 C C . SER A 1 126 ? 9.679 -16.063 -25.160 1.00 66.25 126 SER A C 1
ATOM 1043 O O . SER A 1 126 ? 9.577 -16.682 -26.216 1.00 66.25 126 SER A O 1
ATOM 1045 N N . ILE A 1 127 ? 10.063 -16.653 -24.021 1.00 63.78 127 ILE A N 1
ATOM 1046 C CA . ILE A 1 127 ? 10.458 -18.068 -23.916 1.00 63.78 127 ILE A CA 1
ATOM 1047 C C . ILE A 1 127 ? 9.242 -19.009 -23.908 1.00 63.78 127 ILE A C 1
ATOM 1049 O O . ILE A 1 127 ? 9.265 -20.056 -24.549 1.00 63.78 127 ILE A O 1
ATOM 1053 N N . CYS A 1 128 ? 8.173 -18.668 -23.181 1.00 59.38 128 CYS A N 1
ATOM 1054 C CA . CYS A 1 128 ? 7.076 -19.602 -22.889 1.00 59.38 128 CYS A CA 1
ATOM 1055 C C . CYS A 1 128 ? 5.949 -19.623 -23.943 1.00 59.38 128 CYS A C 1
ATOM 1057 O O . CYS A 1 128 ? 4.903 -20.225 -23.707 1.00 59.38 128 CYS A O 1
ATOM 1059 N N . GLY A 1 129 ? 6.132 -18.977 -25.101 1.00 49.78 129 GLY A N 1
ATOM 1060 C CA . GLY A 1 129 ? 5.255 -19.142 -26.266 1.00 49.78 129 GLY A CA 1
ATOM 1061 C C . GLY A 1 129 ? 3.753 -19.060 -25.950 1.00 49.78 129 GLY A C 1
ATOM 1062 O O . GLY A 1 129 ? 3.039 -20.055 -26.024 1.00 49.78 129 GLY A O 1
ATOM 1063 N N . HIS A 1 130 ? 3.254 -17.869 -25.606 1.00 50.22 130 HIS A N 1
ATOM 1064 C CA . HIS A 1 130 ? 1.819 -17.523 -25.651 1.00 50.22 130 HIS A CA 1
ATOM 1065 C C . HIS A 1 130 ? 0.824 -18.336 -24.785 1.00 50.22 130 HIS A C 1
ATOM 1067 O O . HIS A 1 130 ? -0.382 -18.157 -24.958 1.00 50.22 130 HIS A O 1
ATOM 1073 N N . LYS A 1 131 ? 1.247 -19.183 -23.830 1.00 44.81 131 LYS A N 1
ATOM 1074 C CA . LYS A 1 131 ? 0.296 -20.025 -23.061 1.00 44.81 131 LYS A CA 1
ATOM 1075 C C . LYS A 1 131 ? 0.175 -19.793 -21.556 1.00 44.81 131 LYS A C 1
ATOM 1077 O O . LYS A 1 131 ? -0.669 -20.438 -20.936 1.00 44.81 131 LYS A O 1
ATOM 1082 N N . LEU A 1 132 ? 0.883 -18.829 -20.968 1.00 47.59 132 LEU A N 1
ATOM 1083 C CA . LEU A 1 132 ? 0.580 -18.381 -19.604 1.00 47.59 132 LEU A CA 1
ATOM 1084 C C . LEU A 1 132 ? -0.072 -16.995 -19.603 1.00 47.59 132 LEU A C 1
ATOM 1086 O O . LEU A 1 132 ? 0.578 -15.968 -19.738 1.00 47.59 132 LEU A O 1
ATOM 1090 N N . TRP A 1 133 ? -1.398 -17.021 -19.465 1.00 46.00 133 TRP A N 1
ATOM 1091 C CA . TRP A 1 133 ? -2.301 -15.960 -19.019 1.00 46.00 133 TRP A CA 1
ATOM 1092 C C . TRP A 1 133 ? -1.628 -14.697 -18.456 1.00 46.00 133 TRP A C 1
ATOM 1094 O O . TRP A 1 133 ? -1.436 -14.572 -17.246 1.00 46.00 133 TRP A O 1
ATOM 1104 N N . MET A 1 134 ? -1.391 -13.694 -19.302 1.00 48.56 134 MET A N 1
ATOM 1105 C CA . MET A 1 134 ? -1.188 -12.331 -18.815 1.00 48.56 134 MET A CA 1
ATOM 1106 C C . MET A 1 134 ? -2.511 -11.564 -18.848 1.00 48.56 134 MET A C 1
ATOM 1108 O O . MET A 1 134 ? -3.113 -11.325 -19.897 1.00 48.56 134 MET A O 1
ATOM 1112 N N . LYS A 1 135 ? -2.966 -11.181 -17.648 1.00 48.97 135 LYS A N 1
ATOM 1113 C CA . LYS A 1 135 ? -3.963 -10.125 -17.419 1.00 48.97 135 LYS A CA 1
ATOM 1114 C C . LYS A 1 135 ? -3.547 -8.880 -18.217 1.00 48.97 135 LYS A C 1
ATOM 1116 O O . LYS A 1 135 ? -2.364 -8.578 -18.217 1.00 48.97 135 LYS A O 1
ATOM 1121 N N . LYS A 1 136 ? -4.513 -8.208 -18.876 1.00 52.78 136 LYS A N 1
ATOM 1122 C CA . LYS A 1 136 ? -4.406 -6.938 -19.647 1.00 52.78 136 LYS A CA 1
ATOM 1123 C C . LYS A 1 136 ? -2.968 -6.418 -19.817 1.00 52.78 136 LYS A C 1
ATOM 1125 O O . LYS A 1 136 ? -2.428 -5.913 -18.840 1.00 52.78 136 LYS A O 1
ATOM 1130 N N . LYS A 1 137 ? -2.432 -6.487 -21.049 1.00 60.50 137 LYS A N 1
ATOM 1131 C CA . LYS A 1 137 ? -1.091 -6.005 -21.440 1.00 60.50 137 LYS A CA 1
ATOM 1132 C C . LYS A 1 137 ? -0.666 -4.792 -20.608 1.00 60.50 137 LYS A C 1
ATOM 1134 O O . LYS A 1 137 ? -1.260 -3.719 -20.717 1.00 60.50 137 LYS A O 1
ATOM 1139 N N . ASP A 1 138 ? 0.324 -5.010 -19.753 1.00 68.75 138 ASP A N 1
ATOM 1140 C CA . ASP A 1 138 ? 1.103 -3.924 -19.186 1.00 68.75 138 ASP A CA 1
ATOM 1141 C C . ASP A 1 138 ? 1.950 -3.352 -20.327 1.00 68.75 138 ASP A C 1
ATOM 1143 O O . ASP A 1 138 ? 2.592 -4.107 -21.057 1.00 68.75 138 ASP A O 1
ATOM 1147 N N . GLU A 1 139 ? 1.846 -2.051 -20.573 1.00 74.62 139 GLU A N 1
ATOM 1148 C CA . GLU A 1 139 ? 2.493 -1.415 -21.725 1.00 74.62 139 GLU A CA 1
ATOM 1149 C C . GLU A 1 139 ? 4.004 -1.403 -21.511 1.00 74.62 139 GLU A C 1
ATOM 1151 O O . GLU A 1 139 ? 4.458 -1.126 -20.406 1.00 74.62 139 GLU A O 1
ATOM 1156 N N . ILE A 1 140 ? 4.769 -1.765 -22.541 1.00 77.38 140 ILE A N 1
ATOM 1157 C CA . ILE A 1 140 ? 6.236 -1.786 -22.489 1.00 77.38 140 ILE A CA 1
ATOM 1158 C C . ILE A 1 140 ? 6.745 -0.341 -22.506 1.00 77.38 140 ILE A C 1
ATOM 1160 O O . ILE A 1 140 ? 6.194 0.491 -23.225 1.00 77.38 140 ILE A O 1
ATOM 1164 N N . ILE A 1 141 ? 7.781 -0.061 -21.716 1.00 81.62 141 ILE A N 1
ATOM 1165 C CA . ILE A 1 141 ? 8.378 1.269 -21.545 1.00 81.62 141 ILE A CA 1
ATOM 1166 C C . ILE A 1 141 ? 9.906 1.190 -21.603 1.00 81.62 141 ILE A C 1
ATOM 1168 O O . ILE A 1 141 ? 10.485 0.141 -21.318 1.00 81.62 141 ILE A O 1
ATOM 1172 N N . ASP A 1 142 ? 10.547 2.325 -21.882 1.00 83.06 142 ASP A N 1
ATOM 1173 C CA . ASP A 1 142 ? 11.994 2.482 -21.736 1.00 83.06 142 ASP A CA 1
ATOM 1174 C C . ASP A 1 142 ? 12.349 2.875 -20.299 1.00 83.06 142 ASP A C 1
ATOM 1176 O O . ASP A 1 142 ? 11.856 3.879 -19.775 1.00 83.06 142 ASP A O 1
ATOM 1180 N N . PHE A 1 143 ? 13.236 2.103 -19.671 1.00 85.00 143 PHE A N 1
ATOM 1181 C CA . PHE A 1 143 ? 13.687 2.336 -18.299 1.00 85.00 143 PHE A CA 1
ATOM 1182 C C . PHE A 1 143 ? 14.894 3.275 -18.224 1.00 85.00 143 PHE A C 1
ATOM 1184 O O . PHE A 1 143 ? 15.827 3.163 -19.018 1.00 85.00 143 PHE A O 1
ATOM 1191 N N . ASP A 1 144 ? 14.948 4.102 -17.180 1.00 80.88 144 ASP A N 1
ATOM 1192 C CA . ASP A 1 144 ? 16.110 4.946 -16.891 1.00 80.88 144 ASP A CA 1
ATOM 1193 C C . ASP A 1 144 ? 17.342 4.121 -16.474 1.00 80.88 144 ASP A C 1
ATOM 1195 O O . ASP A 1 144 ? 17.243 2.998 -15.944 1.00 80.88 144 ASP A O 1
ATOM 1199 N N . ASN A 1 145 ? 18.529 4.705 -16.687 1.00 82.19 145 ASN A N 1
ATOM 1200 C CA . ASN A 1 145 ? 19.766 4.218 -16.087 1.00 82.19 145 ASN A CA 1
ATOM 1201 C C . ASN A 1 145 ? 19.851 4.691 -14.630 1.00 82.19 145 ASN A C 1
ATOM 1203 O O . ASN A 1 145 ? 20.176 5.842 -14.346 1.00 82.19 145 ASN A O 1
ATOM 1207 N N . LEU A 1 146 ? 19.551 3.772 -13.719 1.00 79.81 146 LEU A N 1
ATOM 1208 C CA . LEU A 1 146 ? 19.501 4.017 -12.283 1.00 79.81 146 LEU A CA 1
ATOM 1209 C C . LEU A 1 146 ? 20.851 3.756 -11.579 1.00 79.81 146 LEU A C 1
ATOM 1211 O O . LEU A 1 146 ? 20.959 4.024 -10.391 1.00 79.81 146 LEU A O 1
ATOM 1215 N N . GLU A 1 147 ? 21.893 3.283 -12.281 1.00 72.06 147 GLU A N 1
ATOM 1216 C CA . GLU A 1 147 ? 23.233 3.031 -11.701 1.00 72.06 147 GLU A CA 1
ATOM 1217 C C . GLU A 1 147 ? 23.994 4.320 -11.348 1.00 72.06 147 GLU A C 1
ATOM 1219 O O . GLU A 1 147 ? 24.946 4.304 -10.570 1.00 72.06 147 GLU A O 1
ATOM 1224 N N . SER A 1 148 ? 23.575 5.454 -11.914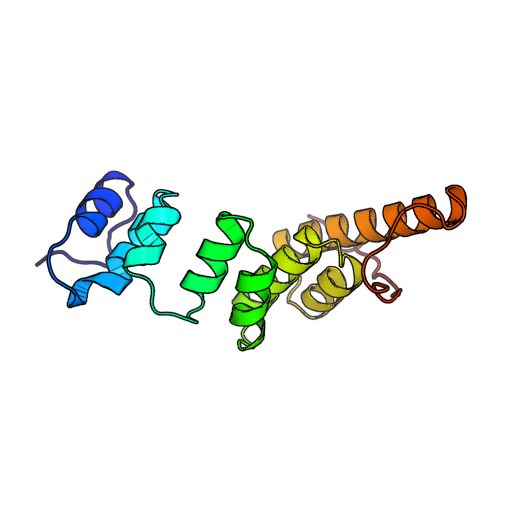 1.00 69.00 148 SER A N 1
ATOM 1225 C CA . SER A 1 148 ? 24.141 6.777 -11.629 1.00 69.00 148 SER A CA 1
ATOM 1226 C C . SER A 1 148 ? 23.750 7.325 -10.253 1.00 69.00 148 SER A C 1
ATOM 1228 O O . SER A 1 148 ? 24.400 8.246 -9.761 1.00 69.00 148 SER A O 1
ATOM 1230 N N . HIS A 1 149 ? 22.710 6.764 -9.630 1.00 65.00 149 HIS A N 1
ATOM 1231 C CA . HIS A 1 149 ? 22.233 7.150 -8.308 1.00 65.00 149 HIS A CA 1
ATOM 1232 C C . HIS A 1 149 ? 22.915 6.229 -7.292 1.00 65.00 149 HIS A C 1
ATOM 1234 O O . HIS A 1 149 ? 22.485 5.097 -7.078 1.00 65.00 149 HIS A O 1
ATOM 1240 N N . LYS A 1 150 ? 24.052 6.675 -6.745 1.00 53.50 150 LYS A N 1
ATOM 1241 C CA . LYS A 1 150 ? 24.750 5.942 -5.682 1.00 53.50 150 LYS A CA 1
ATOM 1242 C C . LYS A 1 150 ? 23.907 6.000 -4.404 1.00 53.50 150 LYS A C 1
ATOM 1244 O O . LYS A 1 150 ? 23.590 7.102 -3.969 1.00 53.50 150 LYS A O 1
ATOM 1249 N N . LEU A 1 151 ? 23.574 4.817 -3.879 1.00 52.38 151 LEU A N 1
ATOM 1250 C CA . LEU A 1 151 ? 23.037 4.591 -2.530 1.00 52.38 151 LEU A CA 1
ATOM 1251 C C . LEU A 1 151 ? 24.036 5.048 -1.457 1.00 52.38 151 LEU A C 1
ATOM 1253 O O . LEU A 1 151 ? 25.260 4.966 -1.734 1.00 52.38 151 LEU A O 1
#

InterPro domains:
  IPR011990 Tetratricopeptide-like helical domain superfamily [G3DSA:1.25.40.10] (5-125)
  IPR026270 Signal recognition particle, SRP72 subunit [PTHR14094] (20-107)
  IPR031545 Signal recognition particle subunit SRP72, TPR-like repeat [PF17004] (9-117)

Secondary structure (DSSP, 8-state):
---TTS--SHHHHHHHHT--SGGGHHHHHHHHHHTT-HHHHTTTSPTTSHHHHHHHHHTT-HHHHHHHHTT--SHHHHHHHHHHHHHTT-HHHHHHHHHTS---HHHHHHHHHHHHHHHHHHHHHHHTTT-S--SS-PPP-PPP--TTS--

Sequence (151 aa):
MVNLNEIETMESYEKIAKLEGDEYNQYKVIALIYLDKFKEALKFVQPGSFEAAYIYYKLKNYKKALKIISKFKDEKSFILKSQILYSLGFYNKAYEILRNMPKDDEIVINMQAMKSMALLTEKTNSICGHKLWMKKKDEIIDFDNLESHKL

Foldseek 3Di:
DDDPPPDDDLVRLVVLLPDDDLVSLVSNLVSCVVVVVLVSSVVRDDPLDLSVLVSCVSVVVLVSSLVSLVVDDDPVSLQSNLVSCVSVLLLLVSLVSLVPPPDDPVSLVSNVVSVVSVVVVVVCPVPVPPPDDDDDDNDDDDDDDSVVPDD

Organism: Nosema bombycis (strain CQ1 / CVCC 102059) (NCBI:txid578461)

Radius of gyration: 19.01 Å; chains: 1; bounding box: 42×36×55 Å